Protein AF-A0A955Y8T0-F1 (afdb_monomer)

Foldseek 3Di:
DDCPCPVDDDDDDPPDAAWAEWDQELVRWIWTWFFQGWIFTDDPNDTGTDDRPDGGRWGFNYWDYPNPGKIKTKTFDPDPPTDIDIDIDGD

pLDDT: mean 91.19, std 5.97, range [66.56, 98.0]

Radius of gyration: 14.47 Å; Cα contacts (8 Å, |Δi|>4): 193; chains: 1; bounding box: 45×32×33 Å

Secondary structure (DSSP, 8-state):
-----TT------TT---EEEEEE-TTS-EEEEESTT-EEEEETTEEEEEPPSS----EEEEEEE-SSS-EEEEEE-SSSSP-EEEEEE--

Nearest PDB structures (foldseek):
  3odt-assembly1_A  TM=6.981E-01  e=4.657E-01  Saccharomyces cerevisiae
  3odt-assembly2_B  TM=6.280E-01  e=2.990E-01  Saccharomyces cerevisiae
  5wyk-assembly1_BC  TM=6.071E-01  e=8.102E-01  Saccharomyces cerevisiae S288C
  6zqf-assembly1_UL  TM=6.272E-01  e=1.759E+00  Saccharomyces cerevisiae S288C
  5wlc-assembly1_LQ  TM=6.272E-01  e=1.759E+00  Saccharomyces cerevisiae BY4741

Solvent-accessible surface area (backbone atoms only — not comparable to full-atom values): 5480 Å² total; per-residue (Å²): 135,85,87,83,58,86,91,61,82,87,85,80,68,85,92,64,65,63,71,70,18,61,33,58,39,72,86,68,44,43,35,38,22,9,40,55,39,36,37,28,35,54,54,98,89,39,83,42,79,50,85,58,96,59,95,51,74,35,27,23,64,39,42,47,45,74,73,82,39,44,33,37,41,34,29,33,42,99,50,88,77,74,44,78,47,77,46,76,46,74,117

Mean predicted aligned error: 4.18 Å

Sequence (91 aa):
ATLDGDAWTTTTPPGMPGLNAVTVDSRGAVVVGGASGFVGHVEEGELVREDAPEPTSHDIHALWSDGAGTTWAVGGRFYDPYEGTAWRRKP

Structure (mmCIF, N/CA/C/O backbone):
data_AF-A0A955Y8T0-F1
#
_entry.id   AF-A0A955Y8T0-F1
#
loop_
_atom_site.group_PDB
_atom_site.id
_atom_site.type_symbol
_atom_site.label_atom_id
_atom_site.label_alt_id
_atom_site.label_comp_id
_atom_site.label_asym_id
_atom_site.label_entity_id
_atom_site.label_seq_id
_atom_site.pdbx_PDB_ins_code
_atom_site.Cartn_x
_atom_site.Cartn_y
_atom_site.Cartn_z
_atom_site.occupancy
_atom_site.B_iso_or_equiv
_atom_site.auth_seq_id
_atom_site.auth_comp_id
_atom_site.auth_asym_id
_atom_site.auth_atom_id
_atom_site.pdbx_PDB_model_num
ATOM 1 N N . ALA A 1 1 ? -30.071 5.566 -10.089 1.00 66.56 1 ALA A N 1
ATOM 2 C CA . ALA A 1 1 ? -29.526 6.113 -8.834 1.00 66.56 1 ALA A CA 1
ATOM 3 C C . ALA A 1 1 ? -28.622 7.276 -9.203 1.00 66.56 1 ALA A C 1
ATOM 5 O O . ALA A 1 1 ? -27.846 7.118 -10.139 1.00 66.56 1 ALA A O 1
ATOM 6 N N . THR A 1 2 ? -28.762 8.426 -8.549 1.00 73.38 2 THR A N 1
ATOM 7 C CA . THR A 1 2 ? -27.817 9.541 -8.695 1.00 73.38 2 THR A CA 1
ATOM 8 C C . THR A 1 2 ? -26.758 9.360 -7.614 1.00 73.38 2 THR A C 1
ATOM 10 O O . THR A 1 2 ? -27.118 9.135 -6.464 1.00 73.38 2 THR A O 1
ATOM 13 N N . LEU A 1 3 ? -25.481 9.358 -7.991 1.00 79.81 3 LEU A N 1
ATOM 14 C CA . LEU A 1 3 ? -24.363 9.340 -7.049 1.00 79.81 3 LEU A CA 1
ATOM 15 C C . LEU A 1 3 ? -23.994 10.805 -6.792 1.00 79.81 3 LEU A C 1
ATOM 17 O O . LEU A 1 3 ? -23.502 11.464 -7.703 1.00 79.81 3 LEU A O 1
ATOM 21 N N . ASP A 1 4 ? -24.309 11.325 -5.609 1.00 86.75 4 ASP A N 1
ATOM 22 C CA . ASP A 1 4 ? -24.040 12.715 -5.202 1.00 86.75 4 ASP A CA 1
ATOM 23 C C . ASP A 1 4 ? -22.703 12.869 -4.462 1.00 86.75 4 ASP A C 1
ATOM 25 O O . ASP A 1 4 ? -22.091 13.929 -4.515 1.00 86.75 4 ASP A O 1
ATOM 29 N N . GLY A 1 5 ? -22.200 11.790 -3.859 1.00 88.06 5 GLY A N 1
ATOM 30 C CA . GLY A 1 5 ? -20.887 11.770 -3.220 1.00 88.06 5 GLY A CA 1
ATOM 31 C C . GLY A 1 5 ? -20.874 12.311 -1.790 1.00 88.06 5 GLY A C 1
ATOM 32 O O . GLY A 1 5 ? -19.811 12.306 -1.180 1.00 88.06 5 GLY A O 1
ATOM 33 N N . ASP A 1 6 ? -22.026 12.676 -1.218 1.00 92.00 6 ASP A N 1
ATOM 34 C CA . ASP A 1 6 ? -22.136 13.289 0.120 1.00 92.00 6 ASP A CA 1
ATOM 35 C C . ASP A 1 6 ? -21.657 12.372 1.262 1.00 92.00 6 ASP A C 1
ATOM 37 O O . ASP A 1 6 ? -21.370 12.828 2.367 1.00 92.00 6 ASP A O 1
ATOM 41 N N . ALA A 1 7 ? -21.537 11.068 0.9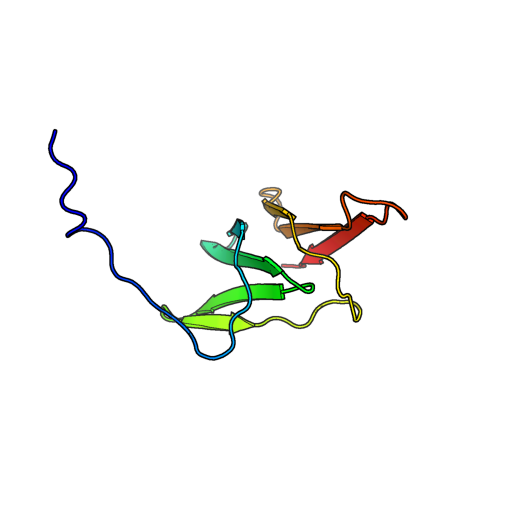98 1.00 89.25 7 ALA A N 1
ATOM 42 C CA . ALA A 1 7 ? -20.981 10.094 1.936 1.00 89.25 7 ALA A CA 1
ATOM 43 C C . ALA A 1 7 ? -19.439 10.094 2.005 1.00 89.25 7 ALA A C 1
ATOM 45 O O . ALA A 1 7 ? -18.877 9.373 2.830 1.00 89.25 7 ALA A O 1
ATOM 46 N N . TRP A 1 8 ? -18.749 10.844 1.139 1.00 89.75 8 TRP A N 1
ATOM 47 C CA . TRP A 1 8 ? -17.292 10.818 1.012 1.00 89.75 8 TRP A CA 1
ATOM 48 C C . TRP A 1 8 ? -16.665 12.136 1.461 1.00 89.75 8 TRP A C 1
ATOM 50 O O . TRP A 1 8 ? -17.080 13.217 1.050 1.00 89.75 8 TRP A O 1
ATOM 60 N N . THR A 1 9 ? -15.603 12.043 2.257 1.00 88.81 9 THR A N 1
ATOM 61 C CA . THR A 1 9 ? -14.722 13.172 2.577 1.00 88.81 9 THR A CA 1
ATOM 62 C C . THR A 1 9 ? -13.345 12.950 1.964 1.00 88.81 9 THR A C 1
ATOM 64 O O . THR A 1 9 ? -12.877 11.815 1.872 1.00 88.81 9 THR A O 1
ATOM 67 N N . THR A 1 10 ? -12.676 14.036 1.576 1.00 86.19 10 THR A N 1
ATOM 68 C CA . THR A 1 10 ? -11.320 13.990 1.015 1.00 86.19 10 THR A CA 1
ATOM 69 C C . THR A 1 10 ? -10.309 14.482 2.039 1.00 86.19 10 THR A C 1
ATOM 71 O O . THR A 1 10 ? -10.411 15.614 2.508 1.00 86.19 10 THR A O 1
ATOM 74 N N . THR A 1 11 ? -9.290 13.667 2.301 1.00 83.25 11 THR A N 1
ATOM 75 C CA . THR A 1 11 ? -8.068 14.082 2.997 1.00 83.25 11 THR A CA 1
ATOM 76 C C . THR A 1 11 ? -6.931 14.111 1.981 1.00 83.25 11 THR A C 1
ATOM 78 O O . THR A 1 11 ? -6.693 13.119 1.293 1.00 83.25 11 THR A O 1
ATOM 81 N N . THR A 1 12 ? -6.225 15.239 1.883 1.00 83.06 12 THR A N 1
ATOM 82 C CA . THR A 1 12 ? -5.074 15.410 0.980 1.00 83.06 12 THR A CA 1
ATOM 83 C C . THR A 1 12 ? -3.843 15.774 1.807 1.00 83.06 12 THR A C 1
ATOM 85 O O . THR A 1 12 ? -3.555 16.963 1.975 1.00 83.06 12 THR A O 1
ATOM 88 N N . PRO A 1 13 ? -3.119 14.787 2.363 1.00 80.94 13 PRO A N 1
ATOM 89 C CA . PRO A 1 13 ? -1.950 15.083 3.172 1.00 80.94 13 PRO A CA 1
ATOM 90 C C . PRO A 1 13 ? -0.851 15.722 2.303 1.00 80.94 13 PRO A C 1
ATOM 92 O O . PRO A 1 13 ? -0.647 15.312 1.152 1.00 80.94 13 PRO A O 1
ATOM 95 N N . PRO A 1 14 ? -0.138 16.739 2.813 1.00 83.75 14 PRO A N 1
ATOM 96 C CA . PRO A 1 14 ? 0.872 17.444 2.038 1.00 83.75 14 PRO A CA 1
ATOM 97 C C . PRO A 1 14 ? 2.029 16.511 1.665 1.00 83.75 14 PRO A C 1
ATOM 99 O O . PRO A 1 14 ? 2.525 15.750 2.491 1.00 83.75 14 PRO A O 1
ATOM 102 N N . GLY A 1 15 ? 2.488 16.596 0.415 1.00 85.75 15 GLY A N 1
ATOM 103 C CA . GLY A 1 15 ? 3.657 15.845 -0.052 1.00 85.75 15 GLY A CA 1
ATOM 104 C C . GLY A 1 15 ? 3.427 14.347 -0.276 1.00 85.75 15 GLY A C 1
ATOM 105 O O . GLY A 1 15 ? 4.401 13.620 -0.468 1.00 85.75 15 GLY A O 1
ATOM 106 N N . MET A 1 16 ? 2.175 13.876 -0.275 1.00 88.25 16 MET A N 1
ATOM 107 C CA . MET A 1 16 ? 1.878 12.480 -0.598 1.00 88.25 16 MET A CA 1
ATOM 108 C C . MET A 1 16 ? 2.071 12.198 -2.094 1.00 88.25 16 MET A C 1
ATOM 110 O O . MET A 1 16 ? 1.610 12.981 -2.931 1.00 88.25 16 MET A O 1
ATOM 114 N N . PRO A 1 17 ? 2.738 11.087 -2.454 1.00 91.31 17 PRO A N 1
ATOM 115 C CA . PRO A 1 17 ? 2.788 10.632 -3.835 1.00 91.31 17 PRO A CA 1
ATOM 116 C C . PRO A 1 17 ? 1.426 10.063 -4.263 1.00 91.31 17 PRO A C 1
ATOM 118 O O . PRO A 1 17 ? 0.485 9.990 -3.472 1.00 91.31 17 PRO A O 1
ATOM 121 N N . GLY A 1 18 ? 1.314 9.628 -5.521 1.00 93.12 18 GLY A N 1
ATOM 122 C CA . GLY A 1 18 ? 0.139 8.875 -5.963 1.00 93.12 18 GLY A CA 1
ATOM 123 C C . GLY A 1 18 ? -0.053 7.618 -5.109 1.00 93.12 18 GLY A C 1
ATOM 124 O O . GLY A 1 18 ? 0.902 6.877 -4.895 1.00 93.12 18 GLY A O 1
ATOM 125 N N . LEU A 1 19 ? -1.272 7.393 -4.616 1.00 94.25 19 LEU A N 1
ATOM 126 C CA . LEU A 1 19 ? -1.646 6.224 -3.816 1.00 94.25 19 LEU A CA 1
ATOM 127 C C . LEU A 1 19 ? -2.492 5.292 -4.684 1.00 94.25 19 LEU A C 1
ATOM 129 O O . LEU A 1 19 ? -3.425 5.748 -5.347 1.00 94.25 19 LEU A O 1
ATOM 133 N N . ASN A 1 20 ? -2.168 4.002 -4.705 1.00 94.69 20 ASN A N 1
ATOM 134 C CA . ASN A 1 20 ? -2.799 3.057 -5.633 1.00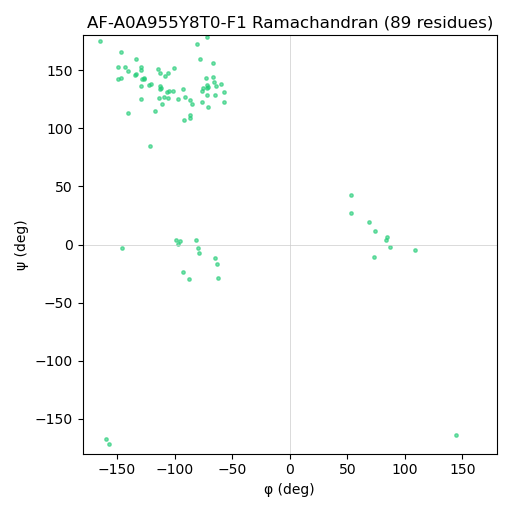 94.69 20 ASN A CA 1
ATOM 135 C C . ASN A 1 20 ? -2.993 1.643 -5.065 1.00 94.69 20 ASN A C 1
ATOM 137 O O . ASN A 1 20 ? -3.580 0.803 -5.743 1.00 94.69 20 ASN A O 1
ATOM 141 N N . ALA A 1 21 ? -2.535 1.372 -3.841 1.00 97.00 21 ALA A N 1
ATOM 142 C CA . ALA A 1 21 ? -2.734 0.098 -3.161 1.00 97.00 21 ALA A CA 1
ATOM 143 C C . ALA A 1 21 ? -3.316 0.321 -1.761 1.00 97.00 21 ALA A C 1
ATOM 145 O O . ALA A 1 21 ? -2.925 1.259 -1.069 1.00 97.00 21 ALA A O 1
ATOM 146 N N . VAL A 1 22 ? -4.225 -0.552 -1.325 1.00 97.31 22 VAL A N 1
ATOM 147 C CA . VAL A 1 22 ? -4.819 -0.501 0.018 1.00 97.31 22 VAL A CA 1
ATOM 148 C C . VAL A 1 22 ? -5.176 -1.903 0.508 1.00 97.31 22 VAL A C 1
ATOM 150 O O . VAL A 1 22 ? -5.626 -2.743 -0.267 1.00 97.31 22 VAL A O 1
ATOM 153 N N . THR A 1 23 ? -4.988 -2.153 1.801 1.00 97.56 23 THR A N 1
ATOM 154 C CA . THR A 1 23 ? -5.504 -3.333 2.508 1.00 97.56 23 THR A CA 1
ATOM 155 C C . THR A 1 23 ? -5.854 -2.957 3.946 1.00 97.56 23 THR A C 1
ATOM 157 O O . THR A 1 23 ? -5.429 -1.918 4.445 1.00 97.56 23 THR A O 1
ATOM 160 N N . VAL A 1 24 ? -6.598 -3.818 4.633 1.00 96.94 24 VAL A N 1
ATOM 161 C CA . VAL A 1 24 ? -6.721 -3.787 6.096 1.00 96.94 24 VAL A CA 1
ATOM 162 C C . VAL A 1 24 ? -5.883 -4.936 6.657 1.00 96.94 24 VAL A C 1
ATOM 164 O O . VAL A 1 24 ? -5.947 -6.045 6.122 1.00 96.94 24 VAL A O 1
ATOM 167 N N . ASP A 1 25 ? -5.049 -4.672 7.664 1.00 93.88 25 ASP A N 1
ATOM 168 C CA . ASP A 1 25 ? -4.251 -5.704 8.335 1.00 93.88 25 ASP A CA 1
ATOM 169 C C . ASP A 1 25 ? -5.077 -6.489 9.374 1.00 93.88 25 ASP A C 1
ATOM 171 O O . ASP A 1 25 ? -6.218 -6.148 9.691 1.00 93.88 25 ASP A O 1
ATOM 175 N N . SER A 1 26 ? -4.510 -7.559 9.938 1.00 92.38 26 SER A N 1
ATOM 176 C CA . SER A 1 26 ? -5.206 -8.399 10.926 1.00 92.38 26 SER A CA 1
ATOM 177 C C . SER A 1 26 ? -5.547 -7.685 12.242 1.00 92.38 26 SER A C 1
ATOM 179 O O . SER A 1 26 ? -6.274 -8.241 13.062 1.00 92.38 26 SER A O 1
ATOM 181 N N . ARG A 1 27 ? -4.998 -6.488 12.482 1.00 91.12 27 ARG A N 1
ATOM 182 C CA . ARG A 1 27 ? -5.278 -5.640 13.651 1.00 91.12 27 ARG A CA 1
ATOM 183 C C . ARG A 1 27 ? -6.322 -4.566 13.326 1.00 91.12 27 ARG A C 1
ATOM 185 O O . ARG A 1 27 ? -6.665 -3.777 14.199 1.00 91.12 27 ARG A O 1
ATOM 192 N N . GLY A 1 28 ? -6.836 -4.541 12.095 1.00 93.31 28 GLY A N 1
ATOM 193 C CA . GLY A 1 28 ? -7.798 -3.548 11.629 1.00 93.31 28 GLY A CA 1
ATOM 194 C C . GLY A 1 28 ? -7.163 -2.248 11.134 1.00 93.31 28 GLY A C 1
ATOM 195 O O . GLY A 1 28 ? -7.900 -1.316 10.820 1.00 93.31 28 GLY A O 1
ATOM 196 N N . ALA A 1 29 ? -5.832 -2.159 11.040 1.00 94.56 29 ALA A N 1
ATOM 197 C CA . ALA A 1 29 ? -5.183 -0.962 10.520 1.00 94.56 29 ALA A CA 1
ATOM 198 C C . ALA A 1 29 ? -5.317 -0.906 8.994 1.00 94.56 29 ALA A C 1
ATOM 200 O O . ALA A 1 29 ? -5.033 -1.884 8.299 1.00 94.56 29 ALA A O 1
ATOM 201 N N . VAL A 1 30 ? -5.718 0.250 8.466 1.00 96.31 30 VAL A N 1
ATOM 202 C CA . VAL A 1 30 ? -5.700 0.507 7.023 1.00 96.31 30 VAL A CA 1
ATOM 203 C C . VAL A 1 30 ? -4.259 0.782 6.614 1.00 96.31 30 VAL A C 1
ATOM 205 O O . VAL A 1 30 ? -3.639 1.702 7.139 1.00 96.31 30 VAL A O 1
ATOM 208 N N . VAL A 1 31 ? -3.736 -0.006 5.681 1.00 96.62 31 VAL A N 1
ATOM 209 C CA . VAL A 1 31 ? -2.385 0.127 5.125 1.00 96.62 31 VAL A CA 1
ATOM 210 C C . VAL A 1 31 ? -2.507 0.552 3.670 1.00 96.62 31 VAL A C 1
ATOM 212 O O . VAL A 1 31 ? -3.319 -0.000 2.926 1.00 96.62 31 VAL A O 1
ATOM 215 N N . VAL A 1 32 ? -1.700 1.527 3.263 1.00 96.56 32 VAL A N 1
ATOM 216 C CA . VAL A 1 32 ? -1.747 2.155 1.939 1.00 96.56 32 VAL A CA 1
ATOM 217 C C . VAL A 1 32 ? -0.371 2.097 1.288 1.00 96.56 32 VAL A C 1
ATOM 219 O O . VAL A 1 32 ? 0.652 2.231 1.956 1.00 96.56 32 VAL A O 1
ATOM 222 N N . GLY A 1 33 ? -0.353 1.879 -0.023 1.00 96.12 33 GLY A N 1
ATOM 223 C CA . GLY A 1 33 ? 0.840 1.814 -0.853 1.00 96.12 33 GLY A CA 1
ATOM 224 C C . GLY A 1 33 ? 0.705 2.730 -2.062 1.00 96.12 33 GLY A C 1
ATOM 225 O O . GLY A 1 33 ? -0.408 3.039 -2.507 1.00 96.12 33 GLY A O 1
ATOM 226 N N . GLY A 1 34 ? 1.839 3.192 -2.573 1.00 95.69 34 GLY A N 1
ATOM 227 C CA . GLY A 1 34 ? 1.857 4.206 -3.612 1.00 95.69 34 GLY A CA 1
ATOM 228 C C . GLY A 1 34 ? 3.144 4.271 -4.417 1.00 95.69 34 GLY A C 1
ATOM 229 O O . GLY A 1 34 ? 4.021 3.405 -4.340 1.00 95.69 34 GLY A O 1
ATOM 230 N N . ALA A 1 35 ? 3.252 5.355 -5.173 1.00 94.88 35 ALA A N 1
ATOM 231 C CA . ALA A 1 35 ? 4.387 5.626 -6.029 1.00 94.88 35 ALA A CA 1
ATOM 232 C C . ALA A 1 35 ? 5.679 5.872 -5.235 1.00 94.88 35 ALA A C 1
ATOM 234 O O . ALA A 1 35 ? 5.646 6.288 -4.070 1.00 94.88 35 ALA A O 1
ATOM 235 N N . SER A 1 36 ? 6.826 5.645 -5.878 1.00 91.94 36 SER A N 1
ATOM 236 C CA . SER A 1 36 ? 8.162 5.849 -5.293 1.00 91.94 36 SER A CA 1
ATOM 237 C C . SER A 1 36 ? 8.351 5.128 -3.950 1.00 91.94 36 SER A C 1
ATOM 239 O O . SER A 1 36 ? 8.856 5.702 -2.980 1.00 91.94 36 SER A O 1
ATOM 241 N N . GLY A 1 37 ? 7.882 3.883 -3.871 1.00 93.00 37 GLY A N 1
ATOM 242 C CA . GLY A 1 37 ? 8.037 3.026 -2.701 1.00 93.00 37 GLY A CA 1
ATOM 243 C C . GLY A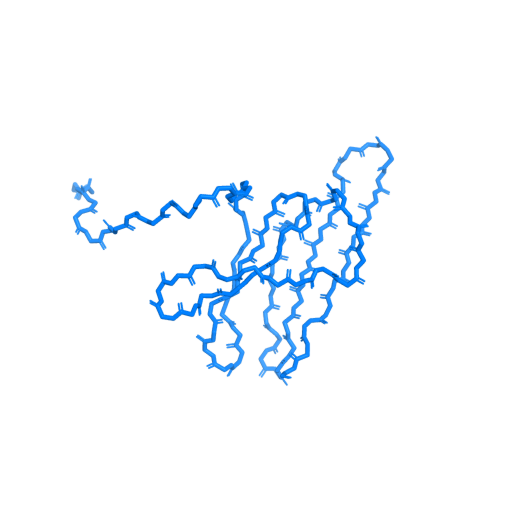 1 37 ? 7.232 3.469 -1.486 1.00 93.00 37 GLY A C 1
ATOM 244 O O . GLY A 1 37 ? 7.582 3.099 -0.367 1.00 93.00 37 GLY A O 1
ATOM 245 N N . PHE A 1 38 ? 6.200 4.298 -1.660 1.00 94.31 38 PHE A N 1
ATOM 246 C CA . PHE A 1 38 ? 5.396 4.735 -0.528 1.00 94.31 38 PHE A CA 1
ATOM 247 C C . PHE A 1 38 ? 4.655 3.556 0.101 1.00 94.31 38 PHE A C 1
ATOM 249 O O . PHE A 1 38 ? 3.928 2.832 -0.578 1.00 94.31 38 PHE A O 1
ATOM 256 N N . VAL A 1 39 ? 4.803 3.429 1.416 1.00 95.00 39 VAL A N 1
ATOM 257 C CA . VAL A 1 39 ? 3.963 2.621 2.296 1.00 95.00 39 VAL A CA 1
ATOM 258 C C . VAL A 1 39 ? 3.602 3.457 3.519 1.00 95.00 39 VAL A C 1
ATOM 260 O O . VAL A 1 39 ? 4.384 4.300 3.962 1.00 95.00 39 VAL A O 1
ATO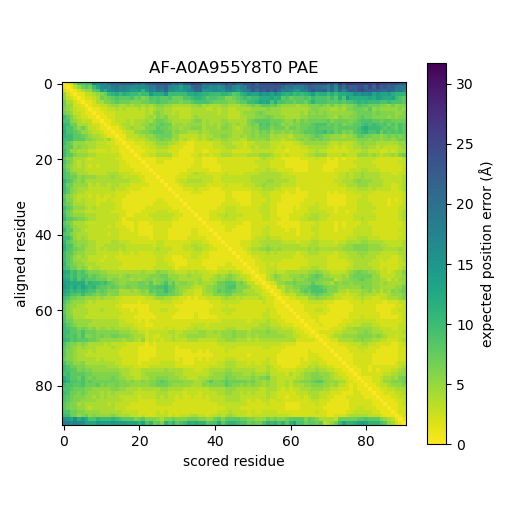M 263 N N . GLY A 1 40 ? 2.408 3.251 4.055 1.00 94.69 40 GLY A N 1
ATOM 264 C CA . GLY A 1 40 ? 1.922 3.954 5.235 1.00 94.69 40 GLY A CA 1
ATOM 265 C C . GLY A 1 40 ? 0.698 3.281 5.837 1.00 94.69 40 GLY A C 1
ATOM 266 O O . GLY A 1 40 ? 0.156 2.333 5.265 1.00 94.69 40 GLY A O 1
ATOM 267 N N . HIS A 1 41 ? 0.242 3.787 6.975 1.00 95.19 41 HIS A N 1
ATOM 268 C CA . HIS A 1 41 ? -0.997 3.355 7.613 1.00 95.19 41 HIS A CA 1
ATOM 269 C C . HIS A 1 41 ? -1.836 4.550 8.062 1.00 95.19 41 HIS A C 1
ATOM 271 O O . HIS A 1 41 ? -1.328 5.658 8.209 1.00 95.19 41 HIS A O 1
ATOM 277 N N . VAL A 1 42 ? -3.133 4.324 8.256 1.00 93.75 42 VAL A N 1
ATOM 278 C CA . VAL A 1 42 ? -4.032 5.342 8.806 1.00 93.75 42 VAL A CA 1
ATOM 279 C C . VAL A 1 42 ? -4.003 5.279 10.330 1.00 93.75 42 VAL A C 1
ATOM 281 O O . VAL A 1 42 ? -4.297 4.233 10.911 1.00 93.75 42 VAL A O 1
ATOM 284 N N . GLU A 1 43 ? -3.696 6.403 10.965 1.00 93.00 43 GLU A N 1
ATOM 285 C CA . GLU A 1 43 ? -3.712 6.609 12.413 1.00 93.00 43 GLU A CA 1
ATOM 286 C C . GLU A 1 43 ? -4.529 7.871 12.709 1.00 93.00 43 GLU A C 1
ATOM 288 O O . GLU A 1 43 ? -4.301 8.915 12.109 1.00 93.00 43 GLU A O 1
ATOM 293 N N . GLU A 1 44 ? -5.548 7.762 13.568 1.00 91.38 44 GLU A N 1
ATOM 294 C CA . GLU A 1 44 ? -6.441 8.884 13.927 1.00 91.38 44 GLU A CA 1
ATOM 295 C C . GLU A 1 44 ? -7.085 9.619 12.725 1.00 91.38 44 GLU A C 1
ATOM 297 O O . GLU A 1 44 ? -7.458 10.784 12.813 1.00 91.38 44 GLU A O 1
ATOM 302 N N . GLY A 1 45 ? -7.268 8.917 11.599 1.00 87.94 45 GLY A N 1
ATOM 303 C CA . GLY A 1 45 ? -7.829 9.478 10.361 1.00 87.94 45 GLY A CA 1
ATOM 304 C C . GLY A 1 45 ? -6.799 10.122 9.427 1.00 87.94 45 GLY A C 1
ATOM 305 O O . GLY A 1 45 ? -7.156 10.517 8.318 1.00 87.94 45 GLY A O 1
ATOM 306 N N . GLU A 1 46 ? -5.530 10.164 9.829 1.00 89.50 46 GLU A N 1
ATOM 307 C CA . GLU A 1 46 ? -4.417 10.714 9.060 1.00 89.50 46 GLU A CA 1
ATOM 308 C C . GLU A 1 46 ? -3.527 9.609 8.485 1.00 89.50 46 GLU A C 1
ATOM 310 O O . GLU A 1 46 ? -3.358 8.543 9.077 1.00 89.50 46 GLU A O 1
ATOM 315 N N . LEU A 1 47 ? -2.942 9.854 7.309 1.00 92.19 47 LEU A N 1
ATOM 316 C CA . LEU A 1 47 ? -2.025 8.907 6.673 1.00 92.19 47 LEU A CA 1
ATOM 317 C C . LEU A 1 47 ? -0.594 9.125 7.177 1.00 92.19 47 LEU A C 1
ATOM 319 O O . LEU A 1 47 ? 0.055 10.116 6.834 1.00 92.19 47 LEU A O 1
ATOM 323 N N . VAL A 1 48 ? -0.083 8.158 7.932 1.00 92.50 48 VAL A N 1
ATOM 324 C CA . VAL A 1 48 ? 1.273 8.141 8.483 1.00 92.50 48 VAL A CA 1
ATOM 325 C C . VAL A 1 48 ? 2.180 7.305 7.585 1.00 92.50 48 VAL A C 1
ATOM 327 O O . VAL A 1 48 ? 1.893 6.145 7.284 1.00 92.50 48 VAL A O 1
ATOM 330 N N . ARG A 1 49 ? 3.289 7.897 7.130 1.00 92.69 49 ARG A N 1
ATOM 331 C CA . ARG A 1 49 ? 4.288 7.212 6.299 1.00 92.69 49 ARG A CA 1
ATOM 332 C C . ARG A 1 49 ? 5.082 6.205 7.133 1.00 92.69 49 ARG A C 1
ATOM 334 O O . ARG A 1 49 ? 5.535 6.532 8.225 1.00 92.69 49 ARG A O 1
ATOM 341 N N . GLU A 1 50 ? 5.307 5.021 6.577 1.00 92.69 50 GLU A N 1
ATOM 342 C CA . GLU A 1 50 ? 6.234 4.023 7.111 1.00 92.69 50 GLU A CA 1
ATOM 343 C C . GLU A 1 50 ? 7.561 4.057 6.337 1.00 92.69 50 GLU A C 1
ATOM 345 O O . GLU A 1 50 ? 7.616 4.420 5.154 1.00 92.6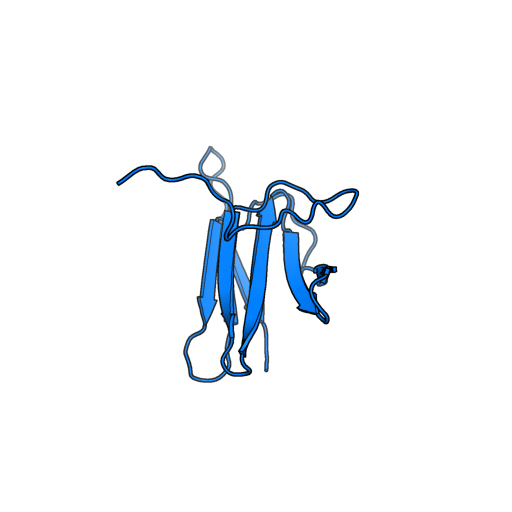9 50 GLU A O 1
ATOM 350 N N . ASP A 1 51 ? 8.643 3.667 7.008 1.00 88.56 51 ASP A N 1
ATOM 351 C CA . ASP A 1 51 ? 9.936 3.503 6.357 1.00 88.56 51 ASP A CA 1
ATOM 352 C C . ASP A 1 51 ? 9.918 2.268 5.452 1.00 88.56 51 ASP A C 1
ATOM 354 O O . ASP A 1 51 ? 9.566 1.160 5.865 1.00 88.56 51 ASP A O 1
ATOM 358 N N . ALA A 1 52 ? 10.335 2.458 4.200 1.00 84.75 52 ALA A N 1
ATOM 359 C CA . ALA A 1 52 ? 10.595 1.346 3.301 1.00 84.75 52 ALA A CA 1
ATOM 360 C C . ALA A 1 52 ? 11.804 0.540 3.816 1.00 84.75 52 ALA A C 1
ATOM 362 O O . ALA A 1 52 ? 12.761 1.135 4.318 1.00 84.75 52 ALA A O 1
ATOM 363 N N . PRO A 1 53 ? 11.812 -0.797 3.661 1.00 85.81 53 PRO A N 1
ATOM 364 C CA . PRO A 1 53 ? 12.937 -1.618 4.103 1.00 85.81 53 PRO A CA 1
ATOM 365 C C . PRO A 1 53 ? 14.238 -1.270 3.372 1.00 85.81 53 PRO A C 1
ATOM 367 O O . PRO A 1 53 ? 15.305 -1.408 3.960 1.00 85.81 53 PRO A O 1
ATOM 370 N N . GLU A 1 54 ? 14.149 -0.792 2.126 1.00 83.81 54 GLU A N 1
ATOM 371 C CA . GLU A 1 54 ? 15.275 -0.248 1.367 1.00 83.81 54 GLU A CA 1
ATOM 372 C C . GLU A 1 54 ? 14.832 0.949 0.509 1.00 83.81 54 GLU A C 1
ATOM 374 O O . GLU A 1 54 ? 13.666 1.005 0.097 1.00 83.81 54 GLU A O 1
ATOM 379 N N . PRO A 1 55 ? 15.737 1.901 0.202 1.00 81.62 55 PRO A N 1
ATOM 380 C CA . PRO A 1 55 ? 15.446 2.968 -0.745 1.00 81.62 55 PRO A CA 1
ATOM 381 C C . PRO A 1 55 ? 15.039 2.387 -2.101 1.00 81.62 55 PRO A C 1
ATOM 383 O O . PRO A 1 55 ? 15.793 1.645 -2.726 1.00 81.62 55 PRO A O 1
ATOM 386 N N . THR A 1 56 ? 13.854 2.749 -2.583 1.00 85.81 56 THR A N 1
ATOM 387 C CA . THR A 1 56 ? 13.388 2.352 -3.910 1.00 85.81 56 THR A CA 1
ATOM 388 C C . THR A 1 56 ? 12.655 3.498 -4.589 1.00 85.81 56 THR A C 1
ATOM 390 O O . THR A 1 56 ? 12.013 4.318 -3.935 1.00 85.81 56 THR A O 1
ATOM 393 N N . SER A 1 57 ? 12.733 3.537 -5.915 1.00 87.31 57 SER A N 1
ATOM 394 C CA . SER A 1 57 ? 11.855 4.341 -6.765 1.00 87.31 57 SER A CA 1
ATOM 395 C C . SER A 1 57 ? 10.709 3.515 -7.358 1.00 87.31 57 SER A C 1
ATOM 397 O O . SER A 1 57 ? 9.945 4.038 -8.162 1.00 87.31 57 SER A O 1
ATOM 399 N N . HIS A 1 58 ? 10.588 2.234 -6.994 1.00 92.62 58 HIS A N 1
ATOM 400 C CA . HIS A 1 58 ? 9.540 1.356 -7.499 1.00 92.62 58 HIS A CA 1
ATOM 401 C C . HIS A 1 58 ? 8.195 1.661 -6.862 1.00 92.62 58 HIS A C 1
ATOM 403 O O . HIS A 1 58 ? 8.086 1.777 -5.645 1.00 92.62 58 HIS A O 1
ATOM 409 N N . ASP A 1 59 ? 7.157 1.715 -7.683 1.00 95.06 59 ASP A N 1
ATOM 410 C CA . ASP A 1 59 ? 5.794 1.888 -7.201 1.00 95.06 59 ASP A CA 1
ATOM 411 C C . ASP A 1 59 ? 5.297 0.603 -6.531 1.00 95.06 59 ASP A C 1
ATOM 413 O O . ASP A 1 59 ? 5.596 -0.511 -6.979 1.00 95.06 59 ASP A O 1
ATOM 417 N N . ILE A 1 60 ? 4.523 0.757 -5.458 1.00 96.69 60 ILE A N 1
ATOM 418 C CA . ILE A 1 60 ? 3.826 -0.343 -4.794 1.00 96.69 60 ILE A CA 1
ATOM 419 C C . ILE A 1 60 ? 2.485 -0.544 -5.484 1.00 96.69 60 ILE A C 1
ATOM 421 O O . ILE A 1 60 ? 1.577 0.268 -5.344 1.00 96.69 60 ILE A O 1
ATOM 425 N N . HIS A 1 61 ? 2.350 -1.643 -6.221 1.00 97.00 61 HIS A N 1
ATOM 426 C CA . HIS A 1 61 ? 1.183 -1.928 -7.062 1.00 97.00 61 HIS A CA 1
ATOM 427 C C . HIS A 1 61 ? 0.059 -2.630 -6.313 1.00 97.00 61 HIS A C 1
ATOM 429 O O . HIS A 1 61 ? -1.106 -2.461 -6.666 1.00 97.00 61 HIS A O 1
ATOM 435 N N . ALA A 1 62 ? 0.386 -3.416 -5.288 1.00 97.50 62 ALA A N 1
ATOM 436 C CA . ALA A 1 62 ? -0.612 -4.103 -4.486 1.00 97.50 62 ALA A CA 1
ATOM 437 C C . ALA A 1 62 ? -0.165 -4.288 -3.036 1.00 97.50 62 ALA A C 1
ATOM 439 O O . ALA A 1 62 ? 1.022 -4.402 -2.722 1.00 97.50 62 ALA A O 1
ATOM 440 N N . LEU A 1 63 ? -1.166 -4.366 -2.164 1.00 98.00 63 LEU A N 1
ATOM 441 C CA . LEU A 1 63 ? -1.036 -4.739 -0.767 1.00 98.00 63 LEU A CA 1
ATOM 442 C C . LEU A 1 63 ? -1.999 -5.887 -0.480 1.00 98.00 63 LEU A C 1
ATOM 444 O O . LEU A 1 63 ? -3.114 -5.903 -1.001 1.00 98.00 63 LEU A O 1
ATOM 448 N N . TRP A 1 64 ? -1.591 -6.827 0.365 1.00 96.75 64 TRP A N 1
ATOM 449 C CA . TRP A 1 64 ? -2.497 -7.849 0.885 1.00 96.75 64 TRP A CA 1
ATOM 450 C C . TRP A 1 64 ? -2.119 -8.229 2.317 1.00 96.75 64 TRP A C 1
ATOM 452 O O . TRP A 1 64 ? -0.937 -8.295 2.658 1.00 96.75 64 TRP A O 1
ATOM 462 N N . SER A 1 65 ? -3.124 -8.492 3.155 1.00 96.00 6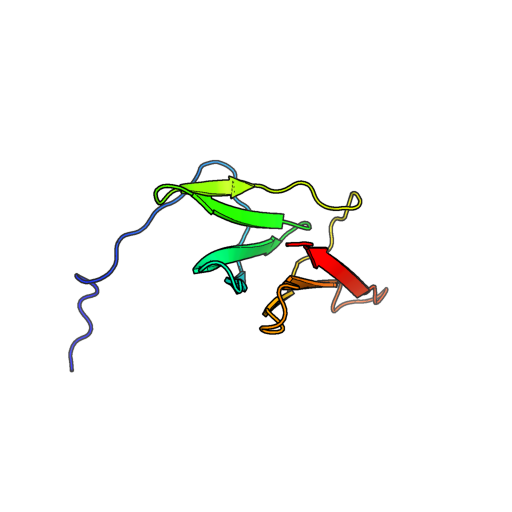5 SER A N 1
ATOM 463 C CA . SER A 1 65 ? -2.932 -9.118 4.465 1.00 96.00 65 SER A CA 1
ATOM 464 C C . SER A 1 65 ? -3.288 -10.602 4.398 1.00 96.00 65 SER A C 1
ATOM 466 O O . SER A 1 65 ? -4.331 -10.970 3.860 1.00 96.00 65 SER A O 1
ATOM 468 N N . ASP A 1 66 ? -2.424 -11.466 4.930 1.00 92.75 66 ASP A N 1
ATOM 469 C CA . ASP A 1 66 ? -2.593 -12.924 4.876 1.00 92.75 66 ASP A CA 1
ATOM 470 C C . ASP A 1 66 ? -3.578 -13.481 5.918 1.00 92.75 66 ASP A C 1
ATOM 472 O O . ASP A 1 66 ? -3.826 -14.685 5.950 1.00 92.75 66 ASP A O 1
ATOM 476 N N . GLY A 1 67 ? -4.127 -12.624 6.783 1.00 88.69 67 GLY A N 1
ATOM 477 C CA . GLY A 1 67 ? -5.004 -13.015 7.890 1.00 88.69 67 GLY A CA 1
ATOM 478 C C . GLY A 1 67 ? -4.292 -13.707 9.062 1.00 88.69 67 GLY A C 1
ATOM 479 O O . GLY A 1 67 ? -4.885 -13.843 10.127 1.00 88.69 67 GLY A O 1
ATOM 480 N N . ALA A 1 68 ? -3.021 -14.089 8.910 1.00 90.62 68 ALA A N 1
ATOM 481 C CA . ALA A 1 68 ? -2.162 -14.659 9.950 1.00 90.62 68 ALA A CA 1
ATOM 482 C C . ALA A 1 68 ? -1.272 -13.603 10.636 1.00 90.62 68 ALA A C 1
ATOM 484 O O . ALA A 1 68 ? -0.467 -13.935 11.505 1.00 90.62 68 ALA A O 1
ATOM 485 N N . GLY A 1 69 ? -1.425 -12.332 10.260 1.00 90.56 69 GLY A N 1
ATOM 486 C CA . GLY A 1 69 ? -0.714 -11.196 10.845 1.00 90.56 69 GLY A CA 1
ATOM 487 C C . GLY A 1 69 ? 0.336 -10.576 9.938 1.00 90.56 69 GLY A C 1
ATOM 488 O O . GLY A 1 69 ? 0.898 -9.537 10.278 1.00 90.56 69 GLY A O 1
ATOM 489 N N . THR A 1 70 ? 0.586 -11.156 8.767 1.00 95.12 70 THR A N 1
ATOM 490 C CA . THR A 1 70 ? 1.520 -10.579 7.807 1.00 95.12 70 THR A CA 1
ATOM 491 C C . THR A 1 70 ? 0.777 -9.684 6.835 1.00 95.12 70 THR A C 1
ATOM 493 O O . THR A 1 70 ? -0.235 -10.071 6.251 1.00 95.12 70 THR A O 1
ATOM 496 N N . THR A 1 71 ? 1.321 -8.495 6.603 1.00 96.38 71 THR A N 1
ATOM 497 C CA . THR A 1 71 ? 0.920 -7.665 5.466 1.00 96.38 71 THR A CA 1
ATOM 498 C C . THR A 1 71 ? 2.076 -7.572 4.492 1.00 96.38 71 THR A C 1
ATOM 500 O O . THR A 1 71 ? 3.229 -7.406 4.888 1.00 96.38 71 THR A O 1
ATOM 503 N N . TRP A 1 72 ? 1.774 -7.700 3.213 1.00 96.44 72 TRP A N 1
ATOM 504 C CA . TRP A 1 72 ? 2.757 -7.704 2.150 1.00 96.44 72 TRP A CA 1
ATOM 505 C C . TRP A 1 72 ? 2.483 -6.575 1.176 1.00 96.44 72 TRP A C 1
ATOM 507 O O . TRP A 1 72 ? 1.334 -6.354 0.799 1.00 96.44 72 TRP A O 1
ATOM 517 N N . ALA A 1 73 ? 3.551 -5.911 0.749 1.00 97.12 73 ALA A N 1
ATOM 518 C CA . ALA A 1 73 ? 3.542 -4.911 -0.306 1.00 97.12 73 ALA A CA 1
ATOM 519 C C . ALA A 1 73 ? 4.328 -5.452 -1.493 1.00 97.12 73 ALA A C 1
ATOM 521 O O . ALA A 1 73 ? 5.473 -5.870 -1.331 1.00 97.12 73 ALA A O 1
ATOM 522 N N . VAL A 1 74 ? 3.724 -5.460 -2.675 1.00 96.62 74 VAL A N 1
ATOM 523 C CA . VAL A 1 74 ? 4.387 -5.894 -3.904 1.00 96.62 74 VAL A CA 1
ATOM 524 C C . VAL A 1 74 ? 4.355 -4.776 -4.925 1.00 96.62 74 VAL A C 1
ATOM 526 O O . VAL A 1 74 ? 3.355 -4.078 -5.094 1.00 96.62 74 VAL A O 1
ATOM 529 N N . GLY A 1 75 ? 5.481 -4.595 -5.592 1.00 96.12 75 GLY A N 1
ATOM 530 C CA . GLY A 1 75 ? 5.713 -3.460 -6.460 1.00 96.12 75 GLY A CA 1
ATOM 531 C C . GLY A 1 75 ? 6.783 -3.748 -7.490 1.00 96.12 75 GLY A C 1
ATOM 532 O O . GLY A 1 75 ? 7.251 -4.882 -7.629 1.00 96.12 75 GLY A O 1
ATOM 533 N N . GLY A 1 76 ? 7.176 -2.707 -8.209 1.00 95.12 76 GLY A N 1
ATOM 534 C CA . GLY A 1 76 ? 8.198 -2.825 -9.233 1.00 95.12 76 GLY A CA 1
ATOM 535 C C . GLY A 1 76 ? 7.958 -1.942 -10.441 1.00 95.12 76 GLY A C 1
ATOM 536 O O . GLY A 1 76 ? 7.146 -1.015 -10.434 1.00 95.12 76 GLY A O 1
ATOM 537 N N . ARG A 1 77 ? 8.669 -2.277 -11.510 1.00 92.75 77 ARG A N 1
ATOM 538 C CA . ARG A 1 77 ? 8.635 -1.590 -12.793 1.00 92.75 77 ARG A CA 1
ATOM 539 C C . ARG A 1 77 ? 7.982 -2.492 -13.839 1.00 92.75 77 ARG A C 1
ATOM 541 O O . ARG A 1 77 ? 8.475 -3.578 -14.126 1.00 92.75 77 ARG A O 1
ATOM 548 N N . PHE A 1 78 ? 6.893 -2.025 -14.451 1.00 90.19 78 PHE A N 1
ATOM 549 C CA . PHE A 1 78 ? 6.239 -2.730 -15.568 1.00 90.19 78 PHE A CA 1
ATOM 550 C C . PHE A 1 78 ? 6.907 -2.492 -16.931 1.00 90.19 78 PHE A C 1
ATOM 552 O O . PHE A 1 78 ? 6.396 -2.932 -17.955 1.00 90.19 78 PHE A O 1
ATOM 559 N N . TYR A 1 79 ? 8.025 -1.771 -16.960 1.00 91.19 79 TYR A N 1
ATOM 560 C CA . TYR A 1 79 ? 8.758 -1.398 -18.165 1.00 91.19 79 TYR A CA 1
ATOM 561 C C . TYR A 1 79 ? 10.237 -1.759 -18.006 1.00 91.19 79 TYR A C 1
ATOM 563 O O . TYR A 1 79 ? 10.751 -1.748 -16.895 1.00 91.19 79 TYR A O 1
ATOM 571 N N . ASP A 1 80 ? 10.928 -2.068 -19.101 1.00 91.56 80 ASP A N 1
ATOM 572 C CA . ASP A 1 80 ? 12.321 -2.537 -19.071 1.00 91.56 80 ASP A CA 1
ATOM 573 C C . ASP A 1 80 ? 13.288 -1.512 -18.427 1.00 91.56 80 ASP A C 1
ATOM 575 O O . ASP A 1 80 ? 13.144 -0.318 -18.719 1.00 91.56 80 ASP A O 1
ATOM 579 N N . PRO A 1 81 ? 14.251 -1.925 -17.576 1.00 91.62 81 PRO A N 1
ATOM 580 C CA . PRO A 1 81 ? 14.424 -3.286 -17.064 1.00 91.62 81 PRO A CA 1
ATOM 581 C C . PRO A 1 81 ? 13.326 -3.646 -16.060 1.00 91.62 81 PRO A C 1
ATOM 583 O O . PRO A 1 81 ? 12.979 -2.856 -15.184 1.00 91.62 81 PRO A O 1
ATOM 586 N N . TYR A 1 82 ? 12.771 -4.850 -16.190 1.00 93.06 82 TYR A N 1
ATOM 587 C CA . TYR A 1 82 ? 11.753 -5.334 -15.263 1.00 93.06 82 TYR A CA 1
ATOM 588 C C . TYR A 1 82 ? 12.385 -5.648 -13.909 1.00 93.06 82 TYR A C 1
ATOM 590 O O . TYR A 1 82 ? 13.221 -6.544 -13.795 1.00 93.06 82 TYR A O 1
ATOM 598 N N . GLU A 1 83 ? 11.938 -4.941 -12.880 1.00 94.38 83 GLU A N 1
ATOM 599 C CA . GLU A 1 83 ? 12.387 -5.124 -11.505 1.00 94.38 83 GLU A CA 1
ATOM 600 C C . GLU A 1 83 ? 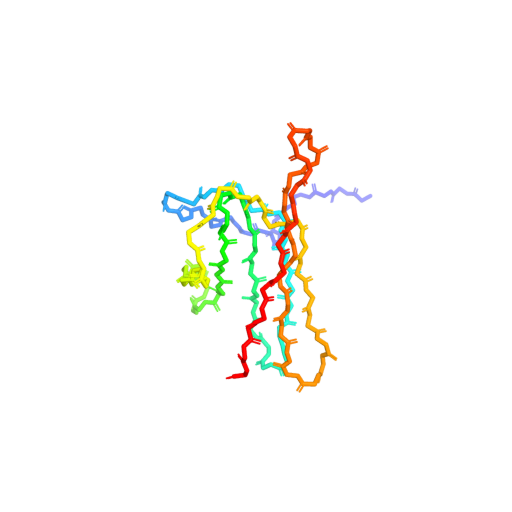11.171 -5.282 -10.600 1.00 94.38 83 GLU A C 1
ATOM 602 O O . GLU A 1 83 ? 10.180 -4.567 -10.746 1.00 94.38 83 GLU A O 1
ATOM 607 N N . GLY A 1 84 ? 11.235 -6.242 -9.680 1.00 93.94 84 GLY A N 1
ATOM 608 C CA . GLY A 1 84 ? 10.176 -6.512 -8.715 1.00 93.94 84 GLY A CA 1
ATOM 609 C C .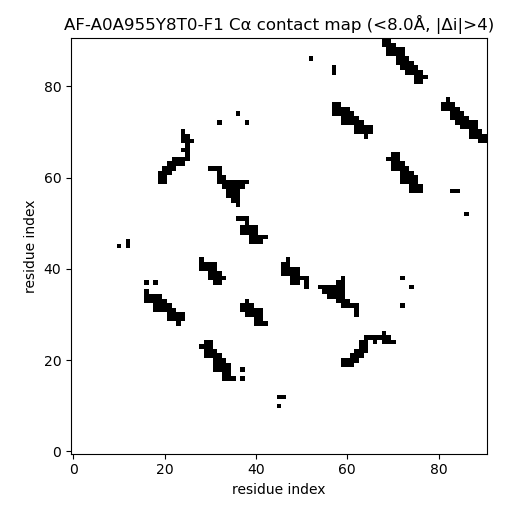 GLY A 1 84 ? 10.638 -6.212 -7.297 1.00 93.94 84 GLY A C 1
ATOM 610 O O . GLY A 1 84 ? 11.816 -6.349 -6.971 1.00 93.94 84 GLY A O 1
ATOM 611 N N . THR A 1 85 ? 9.700 -5.845 -6.432 1.00 93.38 85 THR A N 1
ATOM 612 C CA . THR A 1 85 ? 9.938 -5.772 -4.992 1.00 93.38 85 THR A CA 1
ATOM 613 C C . THR A 1 85 ? 8.795 -6.419 -4.223 1.00 93.38 85 THR A C 1
ATOM 615 O O . THR A 1 85 ? 7.641 -6.383 -4.654 1.00 93.38 85 THR A O 1
ATOM 618 N N . ALA A 1 86 ? 9.128 -7.042 -3.096 1.00 94.69 86 ALA A N 1
ATOM 619 C CA . ALA A 1 86 ? 8.173 -7.660 -2.192 1.00 94.69 86 ALA A CA 1
ATOM 620 C C . ALA A 1 86 ? 8.616 -7.389 -0.755 1.00 94.69 86 ALA A C 1
ATOM 622 O O . ALA A 1 86 ? 9.657 -7.875 -0.308 1.00 94.69 86 ALA A O 1
ATOM 623 N N . TRP A 1 87 ? 7.835 -6.595 -0.034 1.00 95.31 87 TRP A N 1
ATOM 624 C CA . TRP A 1 87 ? 8.103 -6.223 1.346 1.00 95.31 87 TRP A CA 1
ATOM 625 C C . TRP A 1 87 ? 7.130 -6.912 2.275 1.00 95.31 87 TRP A C 1
ATOM 627 O O . TRP A 1 87 ? 5.957 -7.094 1.954 1.00 95.31 87 TRP A O 1
ATOM 637 N N . ARG A 1 88 ? 7.632 -7.264 3.455 1.00 94.38 88 ARG A N 1
ATOM 638 C CA . ARG A 1 88 ? 6.855 -7.912 4.499 1.00 94.38 88 ARG A CA 1
AT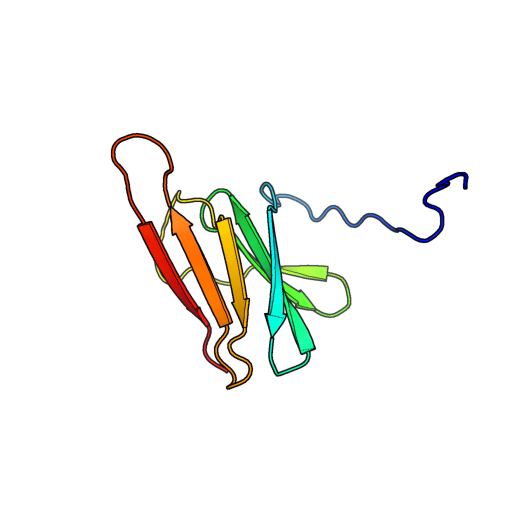OM 639 C C . ARG A 1 88 ? 6.797 -7.021 5.729 1.00 94.38 88 ARG A C 1
ATOM 641 O O . ARG A 1 88 ? 7.810 -6.839 6.404 1.00 94.38 88 ARG A O 1
ATOM 648 N N . ARG A 1 89 ? 5.601 -6.551 6.059 1.00 91.94 89 ARG A N 1
ATOM 649 C CA . ARG A 1 89 ? 5.286 -5.870 7.311 1.00 91.94 89 ARG A CA 1
ATOM 650 C C . ARG A 1 89 ? 4.963 -6.913 8.377 1.00 91.94 89 ARG A C 1
ATOM 652 O O . ARG A 1 89 ? 4.083 -7.756 8.189 1.00 91.94 89 ARG A O 1
ATOM 659 N N . LYS A 1 90 ? 5.744 -6.893 9.457 1.00 79.62 90 LYS A N 1
ATOM 660 C CA . LYS A 1 90 ? 5.559 -7.776 10.615 1.00 79.62 90 LYS A CA 1
ATOM 661 C C . LYS A 1 90 ? 4.408 -7.258 11.504 1.00 79.62 90 LYS A C 1
ATOM 663 O O . LYS A 1 90 ? 4.073 -6.079 11.382 1.00 79.62 90 LYS A O 1
ATOM 668 N N . PRO A 1 91 ? 3.820 -8.125 12.350 1.00 68.94 91 PRO A N 1
ATOM 669 C CA . PRO A 1 91 ? 2.780 -7.746 13.309 1.00 68.94 91 PRO A CA 1
ATOM 670 C C . PRO A 1 91 ? 3.220 -6.668 14.301 1.00 68.94 91 PRO A C 1
ATOM 672 O O . PRO A 1 91 ? 4.432 -6.621 14.616 1.00 68.94 91 PRO A O 1
#